Protein AF-B0D926-F1 (afdb_monomer_lite)

Secondary structure (DSSP, 8-state):
---PPPPPHHHHHHS-EEE--SSSSS-EEE-SEEEETTEEEE---THHHH-BTTBPPPTTSPPPPHHHHHHHHHHHHHHH-GGG-----PPTT------TTT----------BTTB-----------TTTPPPPPGGGHHHHHHHHS--S-TT-----SS----GGGS----

InterPro domains:
  IPR003819 TauD/TfdA-like domain [PF02668] (23-124)
  IPR042098 Glutarate 2-hydroxylase superfamily [G3DSA:3.60.130.10] (9-134)

pLDDT: mean 80.24, std 12.73, range [30.84, 94.94]

Organism: Laccaria bicolor (strain S238N-H82 / ATCC MYA-4686) (NCBI:txid486041)

Structure (mmCIF, N/CA/C/O backbone):
data_AF-B0D926-F1
#
_entry.id   AF-B0D926-F1
#
loop_
_atom_site.group_PDB
_atom_site.id
_atom_site.type_symbol
_atom_site.label_atom_id
_atom_site.label_alt_id
_atom_site.label_comp_id
_atom_site.label_asym_id
_atom_site.label_entity_id
_atom_site.label_seq_id
_atom_site.pdbx_PDB_ins_code
_atom_site.Cartn_x
_atom_site.Cartn_y
_atom_site.Cartn_z
_atom_site.occupancy
_atom_site.B_iso_or_equiv
_atom_site.auth_seq_id
_atom_site.auth_comp_id
_atom_site.auth_asym_id
_atom_site.auth_atom_id
_atom_site.pdbx_PDB_model_num
ATOM 1 N N . MET A 1 1 ? 19.687 30.173 -15.729 1.00 39.62 1 MET A N 1
ATOM 2 C CA . MET A 1 1 ? 19.178 28.902 -15.168 1.00 39.62 1 MET A CA 1
ATOM 3 C C . MET A 1 1 ? 18.107 28.381 -16.108 1.00 39.62 1 MET A C 1
ATOM 5 O O . MET A 1 1 ? 17.067 29.013 -16.209 1.00 39.62 1 MET A O 1
ATOM 9 N N . GLY A 1 2 ? 18.391 27.327 -16.874 1.00 51.19 2 GLY A N 1
ATOM 10 C CA . GLY A 1 2 ? 17.390 26.718 -17.755 1.00 51.19 2 GLY A CA 1
ATOM 11 C C . GLY A 1 2 ? 16.371 25.942 -16.924 1.00 51.19 2 GLY A C 1
ATOM 12 O O . GLY A 1 2 ? 16.758 25.176 -16.044 1.00 51.19 2 GLY A O 1
ATOM 13 N N . THR A 1 3 ? 15.082 26.159 -17.165 1.00 58.12 3 THR A N 1
ATOM 14 C CA . THR A 1 3 ? 14.016 25.352 -16.571 1.00 58.12 3 THR A CA 1
ATOM 15 C C . THR A 1 3 ? 14.089 23.948 -17.164 1.00 58.12 3 THR A C 1
ATOM 17 O O . THR A 1 3 ? 13.912 23.755 -18.367 1.00 58.12 3 THR A O 1
ATOM 20 N N . ARG A 1 4 ? 14.401 22.955 -16.327 1.00 62.62 4 ARG A N 1
ATOM 21 C CA . ARG A 1 4 ? 14.370 21.545 -16.722 1.00 62.62 4 ARG A CA 1
ATOM 22 C C . ARG A 1 4 ? 12.939 21.191 -17.176 1.00 62.62 4 ARG A C 1
ATOM 24 O O . ARG A 1 4 ? 11.991 21.598 -16.501 1.00 62.62 4 ARG A O 1
ATOM 31 N N . PRO A 1 5 ? 12.748 20.486 -18.306 1.00 66.69 5 PRO A N 1
ATOM 32 C CA . PRO A 1 5 ? 11.416 20.076 -18.741 1.00 66.69 5 PRO A CA 1
ATOM 33 C C . PRO A 1 5 ? 10.779 19.138 -17.709 1.00 66.69 5 PRO A C 1
ATOM 35 O O . PRO A 1 5 ? 11.453 18.278 -17.145 1.00 66.69 5 PRO A O 1
ATOM 38 N N . PHE A 1 6 ? 9.478 19.312 -17.464 1.00 67.38 6 PHE A N 1
ATOM 39 C CA . PHE A 1 6 ? 8.728 18.510 -16.499 1.00 67.38 6 PHE A CA 1
ATOM 40 C C . PHE A 1 6 ? 8.667 17.041 -16.936 1.00 67.38 6 PHE A C 1
ATOM 42 O O . PHE A 1 6 ? 8.184 16.738 -18.029 1.00 67.38 6 PHE A O 1
ATOM 49 N N . THR A 1 7 ? 9.106 16.126 -16.072 1.00 70.31 7 THR A N 1
ATOM 50 C CA . THR A 1 7 ? 9.001 14.684 -16.323 1.00 70.31 7 THR A CA 1
ATOM 51 C C . THR A 1 7 ? 7.538 14.233 -16.196 1.00 70.31 7 THR A C 1
ATOM 53 O O . THR A 1 7 ? 6.932 14.410 -15.135 1.00 70.31 7 THR A O 1
ATOM 56 N N . PRO A 1 8 ? 6.932 13.627 -17.238 1.00 81.88 8 PRO A N 1
ATOM 57 C CA . PRO A 1 8 ? 5.550 13.167 -17.165 1.00 81.88 8 PRO A CA 1
ATOM 58 C C . PRO A 1 8 ? 5.351 12.111 -16.066 1.00 81.88 8 PRO A C 1
ATOM 60 O O . PRO A 1 8 ? 6.127 11.164 -15.935 1.00 81.88 8 PRO A O 1
ATOM 63 N N . LEU A 1 9 ? 4.268 12.244 -15.291 1.00 84.06 9 LEU A N 1
ATOM 64 C CA . LEU A 1 9 ? 4.014 11.404 -14.112 1.00 84.06 9 LEU A CA 1
ATOM 65 C C . LEU A 1 9 ? 3.777 9.928 -14.462 1.00 84.06 9 LEU A C 1
ATOM 67 O O . LEU A 1 9 ? 4.226 9.045 -13.736 1.00 84.06 9 LEU A O 1
ATOM 71 N N . LEU A 1 10 ? 3.068 9.657 -15.562 1.00 85.00 10 LEU A N 1
ATOM 72 C CA . LEU A 1 10 ? 2.643 8.307 -15.937 1.00 85.00 10 LEU A CA 1
ATOM 73 C C . LEU A 1 10 ? 3.826 7.364 -16.254 1.00 85.00 10 LEU A C 1
ATOM 75 O O . LEU A 1 10 ? 3.870 6.278 -15.670 1.00 85.00 10 LEU A O 1
ATOM 79 N N . PRO A 1 11 ? 4.814 7.755 -17.086 1.00 88.00 11 PRO A N 1
ATOM 80 C CA . PRO A 1 11 ? 6.054 6.994 -17.247 1.00 88.00 11 PRO A CA 1
ATOM 81 C C . PRO A 1 11 ? 6.773 6.733 -15.923 1.00 88.00 11 PRO A C 1
ATOM 83 O O . PRO A 1 11 ? 7.268 5.632 -15.698 1.00 88.00 11 PRO A O 1
ATOM 86 N N . LEU A 1 12 ? 6.788 7.719 -15.022 1.00 87.31 12 LEU A N 1
ATOM 87 C CA . LEU A 1 12 ? 7.504 7.612 -13.757 1.00 87.31 12 LEU A CA 1
ATOM 88 C C . LEU A 1 12 ? 6.855 6.620 -12.784 1.00 87.31 12 LEU A C 1
ATOM 90 O O . LEU A 1 12 ? 7.562 5.856 -12.140 1.00 87.31 12 LEU A O 1
ATOM 94 N N . ILE A 1 13 ? 5.523 6.593 -12.673 1.00 86.62 13 ILE A N 1
ATOM 95 C CA . ILE A 1 13 ? 4.825 5.618 -11.810 1.00 86.62 13 ILE A CA 1
ATOM 96 C C . ILE A 1 13 ? 4.753 4.220 -12.434 1.00 86.62 13 ILE A C 1
ATOM 98 O O . ILE A 1 13 ? 4.590 3.241 -11.708 1.00 86.62 13 ILE A O 1
ATOM 102 N N . SER A 1 14 ? 4.891 4.115 -13.756 1.00 88.88 14 SER A N 1
ATOM 103 C CA . SER A 1 14 ? 4.872 2.836 -14.480 1.00 88.88 14 SER A CA 1
ATOM 104 C C . SER A 1 14 ? 6.261 2.191 -14.591 1.00 88.88 14 SER A C 1
ATOM 106 O O . SER A 1 14 ? 6.370 1.026 -14.965 1.00 88.88 14 SER A O 1
ATOM 108 N N . SER A 1 15 ? 7.329 2.921 -14.255 1.00 87.50 15 SER A N 1
ATOM 109 C CA . SER A 1 15 ? 8.704 2.416 -14.248 1.00 87.50 15 SER A CA 1
ATOM 110 C C . SER A 1 15 ? 9.087 1.770 -12.912 1.00 87.50 15 SER A C 1
ATOM 112 O O . SER A 1 15 ? 8.377 1.867 -11.911 1.00 87.50 15 SER A O 1
ATOM 114 N N . SER A 1 16 ? 10.228 1.081 -12.881 1.00 86.50 16 SER A N 1
ATOM 115 C CA . SER A 1 16 ? 10.761 0.445 -11.672 1.00 86.50 16 SER A CA 1
ATOM 116 C C . SER A 1 16 ? 11.062 1.466 -10.569 1.00 86.50 16 SER A C 1
ATOM 118 O O . SER A 1 16 ? 12.003 2.246 -10.664 1.00 86.50 16 SER A O 1
ATOM 120 N N . ASN A 1 17 ? 10.294 1.406 -9.484 1.00 85.69 17 ASN A N 1
ATOM 121 C CA . ASN A 1 17 ? 10.431 2.236 -8.297 1.00 85.69 17 ASN A CA 1
ATOM 122 C C . ASN A 1 17 ? 10.729 1.395 -7.057 1.00 85.69 17 ASN A C 1
ATOM 124 O O . ASN A 1 17 ? 10.424 0.204 -6.990 1.00 85.69 17 ASN A O 1
ATOM 128 N N . ILE A 1 18 ? 11.320 2.038 -6.056 1.00 83.50 18 ILE A N 1
ATOM 129 C CA . ILE A 1 18 ? 11.701 1.394 -4.801 1.00 83.50 18 ILE A CA 1
ATOM 130 C C . ILE A 1 18 ? 10.458 0.922 -4.050 1.00 83.50 18 ILE A C 1
ATOM 132 O O . ILE A 1 18 ? 9.512 1.675 -3.814 1.00 83.50 18 ILE A O 1
ATOM 136 N N . TYR A 1 19 ? 10.500 -0.336 -3.632 1.00 72.50 19 TYR A N 1
ATOM 137 C CA . TYR A 1 19 ? 9.486 -0.974 -2.824 1.00 72.50 19 TYR A CA 1
ATOM 138 C C . TYR A 1 19 ? 10.119 -1.793 -1.695 1.00 72.50 19 TYR A C 1
ATOM 140 O O . TYR A 1 19 ? 11.057 -2.562 -1.920 1.00 72.50 19 TYR A O 1
ATOM 148 N N . ARG A 1 20 ? 9.502 -1.667 -0.509 1.00 67.75 20 ARG A N 1
ATOM 149 C CA . ARG A 1 20 ? 9.845 -2.300 0.777 1.00 67.75 20 ARG A CA 1
ATOM 150 C C . ARG A 1 20 ? 11.091 -1.738 1.484 1.00 67.75 20 ARG A C 1
ATOM 152 O O . ARG A 1 20 ? 12.063 -1.340 0.860 1.00 67.75 20 ARG A O 1
ATOM 159 N N . PHE A 1 21 ? 10.999 -1.740 2.815 1.00 59.09 21 PHE A N 1
ATOM 160 C CA . PHE A 1 21 ? 12.094 -1.562 3.766 1.00 59.09 21 PHE A CA 1
ATOM 161 C C . PHE A 1 21 ? 12.408 -2.897 4.421 1.00 59.09 21 PHE A C 1
ATOM 163 O O . PHE A 1 21 ? 11.468 -3.648 4.695 1.00 59.09 21 PHE A O 1
ATOM 170 N N . SER A 1 22 ? 13.691 -3.103 4.709 1.00 56.38 22 SER A N 1
ATOM 171 C CA . SER A 1 22 ? 14.255 -4.200 5.494 1.00 56.38 22 SER A CA 1
ATOM 172 C C . SER A 1 22 ? 14.139 -5.608 4.891 1.00 56.38 22 SER A C 1
ATOM 174 O O . SER A 1 22 ? 13.119 -6.027 4.325 1.00 56.38 22 SER A O 1
ATOM 176 N N . GLY A 1 23 ? 15.236 -6.350 5.044 1.00 65.81 23 GLY A N 1
ATOM 177 C CA . GLY A 1 23 ? 15.457 -7.683 4.493 1.00 65.81 23 GLY A CA 1
ATOM 178 C C . GLY A 1 23 ? 16.722 -7.749 3.640 1.00 65.81 23 GLY A C 1
ATOM 179 O O . GLY A 1 23 ? 17.430 -6.758 3.486 1.00 65.81 23 GLY A O 1
ATOM 180 N N . ASP A 1 24 ? 16.969 -8.931 3.090 1.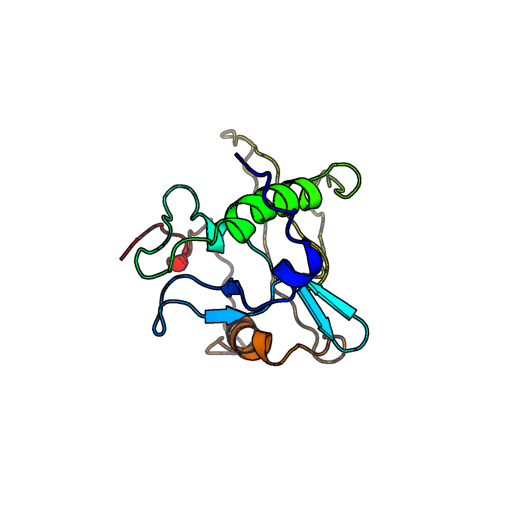00 70.12 24 ASP A N 1
ATOM 181 C CA . ASP A 1 24 ? 17.972 -9.183 2.060 1.00 70.12 24 ASP A CA 1
ATOM 182 C C . ASP A 1 24 ? 17.230 -9.644 0.787 1.00 70.12 24 ASP A C 1
ATOM 184 O O . ASP A 1 24 ? 16.480 -10.628 0.859 1.00 70.12 24 ASP A O 1
ATOM 188 N N . PRO A 1 25 ? 17.303 -8.911 -0.344 1.00 78.62 25 PRO A N 1
ATOM 189 C CA . PRO A 1 25 ? 17.996 -7.631 -0.536 1.00 78.62 25 PRO A CA 1
ATOM 190 C C . PRO A 1 25 ? 17.331 -6.463 0.231 1.00 78.62 25 PRO A C 1
ATOM 192 O O . PRO A 1 25 ? 16.134 -6.530 0.540 1.00 78.62 25 PRO A O 1
ATOM 195 N N . PRO A 1 26 ? 18.062 -5.356 0.498 1.00 78.31 26 PRO A N 1
ATOM 196 C CA . PRO A 1 26 ? 17.590 -4.243 1.340 1.00 78.31 26 PRO A CA 1
ATOM 197 C C . PRO A 1 26 ? 16.355 -3.518 0.788 1.00 78.31 26 PRO A C 1
ATOM 199 O O . PRO A 1 26 ? 15.587 -2.916 1.543 1.00 78.31 26 PRO A O 1
ATOM 202 N N . TYR A 1 27 ? 16.155 -3.578 -0.528 1.00 83.00 27 TYR A N 1
ATOM 203 C CA . TYR A 1 27 ? 14.976 -3.079 -1.220 1.00 83.00 27 TYR A CA 1
ATOM 204 C C . TYR A 1 27 ? 14.709 -3.904 -2.479 1.00 83.00 27 TYR A C 1
ATOM 206 O O . TYR A 1 27 ? 15.570 -4.622 -2.984 1.00 83.00 27 TYR A O 1
ATOM 214 N N . THR 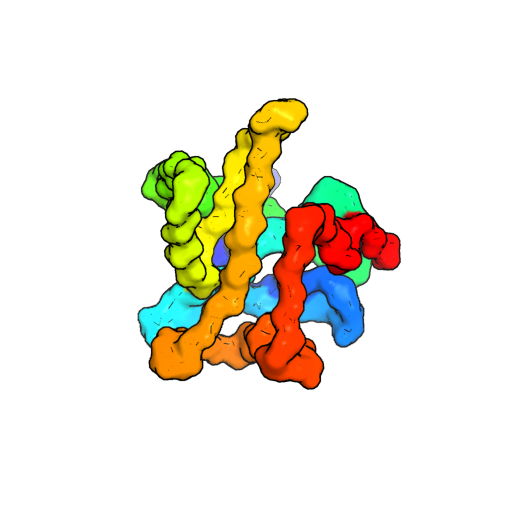A 1 28 ? 13.498 -3.772 -3.012 1.00 85.88 28 THR A N 1
ATOM 215 C CA . THR A 1 28 ? 13.109 -4.353 -4.302 1.00 85.88 28 THR A CA 1
ATOM 216 C C . THR A 1 28 ? 12.621 -3.258 -5.240 1.00 85.88 28 THR A C 1
ATOM 218 O O . THR A 1 28 ? 12.233 -2.182 -4.787 1.00 85.88 28 THR A O 1
ATOM 221 N N . LEU A 1 29 ? 12.639 -3.516 -6.547 1.00 88.62 29 LEU A N 1
ATOM 222 C CA . LEU A 1 29 ? 12.193 -2.558 -7.554 1.00 88.62 29 LEU A CA 1
ATOM 223 C C . LEU A 1 29 ? 10.954 -3.065 -8.288 1.00 88.62 29 LEU A C 1
ATOM 225 O O . LEU A 1 29 ? 10.923 -4.195 -8.783 1.00 88.62 29 LEU A O 1
ATOM 229 N N . ARG A 1 30 ? 9.938 -2.211 -8.403 1.00 90.50 30 ARG A N 1
ATOM 230 C CA . ARG A 1 30 ? 8.719 -2.498 -9.164 1.00 90.50 30 ARG A CA 1
ATOM 231 C C . ARG A 1 30 ? 7.964 -1.225 -9.565 1.00 90.50 30 ARG A C 1
ATOM 233 O O . ARG A 1 30 ? 8.099 -0.212 -8.883 1.00 90.50 30 ARG A O 1
ATOM 240 N N . PRO A 1 31 ? 7.125 -1.282 -10.608 1.00 92.06 31 PRO A N 1
ATOM 241 C CA . PRO A 1 31 ? 6.143 -0.241 -10.886 1.00 92.06 31 PRO A CA 1
ATOM 242 C C . PRO A 1 31 ? 5.221 0.064 -9.705 1.00 92.06 31 PRO A C 1
ATOM 244 O O . PRO A 1 31 ? 4.966 -0.786 -8.849 1.00 92.06 31 PRO A O 1
ATOM 247 N N . LEU A 1 32 ? 4.727 1.299 -9.663 1.00 90.50 32 LEU A N 1
ATOM 248 C CA . LEU A 1 32 ? 3.675 1.740 -8.743 1.00 90.50 32 LEU A CA 1
ATOM 249 C C . LEU A 1 32 ? 2.298 1.621 -9.391 1.00 90.50 32 LEU A C 1
ATOM 251 O O . LEU A 1 32 ? 1.316 1.379 -8.694 1.00 90.50 32 LEU A O 1
ATOM 255 N N . LEU A 1 33 ? 2.250 1.776 -10.711 1.00 91.94 33 LEU A N 1
ATOM 256 C CA . LEU A 1 33 ? 1.089 1.584 -11.559 1.00 91.94 33 LEU A CA 1
ATOM 257 C C . LEU A 1 33 ? 1.352 0.408 -12.498 1.00 91.94 33 LEU A C 1
ATOM 259 O O . LEU A 1 33 ? 2.390 0.347 -13.154 1.00 91.94 33 LEU A O 1
ATOM 263 N N . PHE A 1 34 ? 0.393 -0.500 -12.586 1.00 93.62 34 PHE A N 1
ATOM 264 C CA . PHE A 1 34 ? 0.409 -1.623 -13.508 1.00 93.62 34 PHE A CA 1
ATOM 265 C C . PHE A 1 34 ? -0.851 -1.582 -14.362 1.00 93.62 34 PHE A C 1
ATOM 267 O O . PHE A 1 34 ? -1.929 -1.238 -13.876 1.00 93.62 34 PHE A O 1
ATOM 274 N N . HIS A 1 35 ? -0.714 -1.998 -15.614 1.00 94.38 35 HIS A N 1
ATOM 275 C CA . HIS A 1 35 ? -1.837 -2.386 -16.451 1.00 94.38 35 HIS A CA 1
ATOM 276 C C . HIS A 1 35 ? -1.728 -3.887 -16.716 1.00 94.38 35 HIS A C 1
ATOM 278 O O . HIS A 1 35 ? -0.724 -4.347 -17.260 1.00 94.38 35 HIS A O 1
ATOM 284 N N . HIS A 1 36 ? -2.715 -4.658 -16.269 1.00 94.94 36 HIS A N 1
ATOM 285 C CA . HIS A 1 36 ? -2.711 -6.113 -16.386 1.00 94.94 36 HIS A CA 1
ATOM 286 C C . HIS A 1 36 ? -4.143 -6.635 -16.486 1.00 94.94 36 HIS A C 1
ATOM 288 O O . HIS A 1 36 ? -5.007 -6.190 -15.734 1.00 94.94 36 HIS A O 1
ATOM 294 N N . ASP A 1 37 ? -4.392 -7.558 -17.419 1.00 94.81 37 ASP A N 1
ATOM 295 C CA . ASP A 1 37 ? -5.715 -8.168 -17.641 1.00 94.81 37 ASP A CA 1
ATOM 296 C C . ASP A 1 37 ? -6.848 -7.127 -17.807 1.00 94.81 37 ASP A C 1
ATOM 298 O O . ASP A 1 37 ? -7.937 -7.237 -17.234 1.00 94.81 37 ASP A O 1
ATOM 302 N N . SER A 1 38 ? -6.553 -6.063 -18.566 1.00 94.50 38 SER A N 1
ATOM 303 C CA . SER A 1 38 ? -7.437 -4.908 -18.802 1.00 94.50 38 SER A CA 1
ATOM 304 C C . SER A 1 38 ? -7.817 -4.127 -17.537 1.00 94.50 38 SER A C 1
ATOM 306 O O . SER A 1 38 ? -8.845 -3.450 -17.503 1.00 94.50 38 SER A O 1
ATOM 308 N N . LYS A 1 39 ? -7.014 -4.226 -16.469 1.00 94.50 39 LYS A N 1
ATOM 309 C CA . LYS A 1 39 ? -7.223 -3.512 -15.203 1.00 94.50 39 LYS A CA 1
ATOM 310 C C . LYS A 1 39 ? -6.025 -2.654 -14.861 1.00 94.50 39 LYS A C 1
ATOM 312 O O . LYS A 1 39 ? -4.877 -3.012 -15.126 1.00 94.50 39 LYS A O 1
ATOM 317 N N . ILE A 1 40 ? -6.313 -1.530 -14.220 1.00 93.19 40 ILE A N 1
ATOM 318 C CA . ILE A 1 40 ? -5.304 -0.676 -13.613 1.00 93.19 40 ILE A CA 1
ATOM 319 C C . ILE A 1 40 ? -5.136 -1.099 -12.159 1.00 93.19 40 ILE A C 1
ATOM 321 O O . ILE A 1 40 ? -6.095 -1.096 -11.388 1.00 93.19 40 ILE A O 1
ATOM 325 N N . ILE A 1 41 ? -3.910 -1.467 -11.801 1.00 94.31 41 ILE A N 1
ATOM 326 C CA . ILE A 1 41 ? -3.530 -1.859 -10.447 1.00 94.31 41 ILE A CA 1
ATOM 327 C C . ILE A 1 41 ? -2.543 -0.826 -9.918 1.00 94.31 41 ILE A C 1
ATOM 329 O O . ILE A 1 41 ? -1.538 -0.531 -10.565 1.00 94.31 41 ILE A O 1
ATOM 333 N N . ILE A 1 42 ? -2.811 -0.288 -8.732 1.00 90.88 42 ILE A N 1
ATOM 334 C CA . ILE A 1 42 ? -1.986 0.744 -8.109 1.00 90.88 42 ILE A CA 1
ATOM 335 C C . ILE A 1 42 ? -1.502 0.252 -6.758 1.00 90.88 42 ILE A C 1
ATOM 337 O O . ILE A 1 42 ? -2.286 -0.126 -5.897 1.00 90.88 42 ILE A O 1
ATOM 341 N N . GLN A 1 43 ? -0.190 0.287 -6.561 1.00 89.12 43 GLN A N 1
ATOM 342 C CA . GLN A 1 43 ? 0.461 -0.205 -5.359 1.00 89.12 43 GLN A CA 1
ATOM 343 C C . GLN A 1 43 ? 1.518 0.789 -4.881 1.00 89.12 43 GLN A C 1
ATOM 345 O O . GLN A 1 43 ? 2.722 0.617 -5.090 1.00 89.12 43 GLN A O 1
ATOM 350 N N . TYR A 1 44 ? 1.042 1.821 -4.190 1.00 86.31 44 TYR A N 1
ATOM 351 C CA . TYR A 1 44 ? 1.847 2.927 -3.687 1.00 86.31 44 TYR A CA 1
ATOM 352 C C . TYR A 1 44 ? 1.653 3.124 -2.184 1.00 86.31 44 TYR A C 1
ATOM 354 O O . TYR A 1 44 ? 0.534 3.129 -1.679 1.00 86.31 44 TYR A O 1
ATOM 362 N N . ALA A 1 45 ? 2.758 3.357 -1.480 1.00 81.50 45 ALA A N 1
ATOM 363 C CA . ALA A 1 45 ? 2.750 3.834 -0.107 1.00 81.50 45 ALA A CA 1
ATOM 364 C C . ALA A 1 45 ? 3.874 4.857 0.070 1.00 81.50 45 ALA A C 1
ATOM 366 O O . ALA A 1 45 ? 5.049 4.526 -0.093 1.00 81.50 45 ALA A O 1
ATOM 367 N N . ARG A 1 46 ? 3.528 6.094 0.451 1.00 80.56 46 ARG A N 1
ATOM 368 C CA . ARG A 1 46 ? 4.497 7.196 0.609 1.00 80.56 46 ARG A CA 1
ATOM 369 C C . ARG A 1 46 ? 5.644 6.845 1.555 1.00 80.56 46 ARG A C 1
ATOM 371 O O . ARG A 1 46 ? 6.786 7.221 1.299 1.00 80.56 46 ARG A O 1
ATOM 378 N N . ARG A 1 47 ? 5.347 6.061 2.600 1.00 79.31 47 ARG A N 1
ATOM 379 C CA . ARG A 1 47 ? 6.331 5.597 3.583 1.00 79.31 47 ARG A CA 1
ATOM 380 C C . ARG A 1 47 ? 7.570 5.022 2.901 1.00 79.31 47 ARG A C 1
ATOM 382 O O . ARG A 1 47 ? 8.649 5.374 3.347 1.00 79.31 47 ARG A O 1
ATOM 389 N N . SER A 1 48 ? 7.425 4.240 1.816 1.00 76.06 48 SER A N 1
ATOM 390 C CA . SER A 1 48 ? 8.519 3.626 1.027 1.00 76.06 48 SER A CA 1
ATOM 391 C C . SER A 1 48 ? 9.559 4.605 0.480 1.00 76.06 48 SER A C 1
ATOM 393 O O . SER A 1 48 ? 10.698 4.217 0.246 1.00 76.06 48 SER A O 1
ATOM 395 N N . PHE A 1 49 ? 9.201 5.879 0.344 1.00 79.25 49 PHE A N 1
ATOM 396 C CA . PHE A 1 49 ? 10.055 6.900 -0.252 1.00 79.25 49 PHE A CA 1
ATOM 397 C C . PHE A 1 49 ? 10.577 7.916 0.762 1.00 79.25 49 PHE A C 1
ATOM 399 O O . PHE A 1 49 ? 11.602 8.536 0.528 1.00 79.25 49 PHE A O 1
ATOM 406 N N . THR A 1 50 ? 9.906 8.139 1.884 1.00 80.19 50 THR A N 1
ATOM 407 C CA . THR A 1 50 ? 10.303 9.230 2.796 1.00 80.19 50 THR A CA 1
ATOM 408 C C . THR A 1 50 ? 10.494 8.785 4.237 1.00 80.19 50 THR A C 1
ATOM 410 O O . THR A 1 50 ? 10.881 9.597 5.067 1.00 80.19 50 THR A O 1
ATOM 413 N N . GLY A 1 51 ? 10.221 7.518 4.557 1.00 79.31 51 GLY A N 1
ATOM 414 C CA . GLY A 1 51 ? 10.021 7.106 5.944 1.00 79.31 51 GLY A CA 1
ATOM 415 C C . GLY A 1 51 ? 8.720 7.682 6.515 1.00 79.31 51 GLY A C 1
ATOM 416 O O . GLY A 1 51 ? 7.918 8.291 5.794 1.00 79.31 51 GLY A O 1
ATOM 417 N N . PHE A 1 52 ? 8.474 7.439 7.802 1.00 74.81 52 PHE A N 1
ATOM 418 C CA . PHE A 1 52 ? 7.299 7.945 8.514 1.00 74.81 52 PHE A CA 1
ATOM 419 C C . PHE A 1 52 ? 7.537 8.014 10.028 1.00 74.81 52 PHE A C 1
ATOM 421 O O . PHE A 1 52 ? 7.677 6.972 10.660 1.00 74.81 52 PHE A O 1
ATOM 428 N N . LEU A 1 53 ? 7.505 9.217 10.616 1.00 77.44 53 LEU A N 1
ATOM 429 C CA . LEU A 1 53 ? 7.692 9.440 12.061 1.00 77.44 53 LEU A CA 1
ATOM 430 C C . LEU A 1 53 ? 8.895 8.639 12.603 1.00 77.44 53 LEU A C 1
ATOM 432 O O . LEU A 1 53 ? 9.982 8.726 12.040 1.00 77.44 53 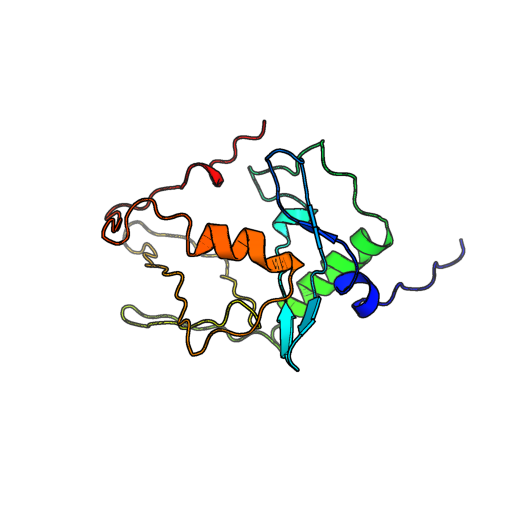LEU A O 1
ATOM 436 N N . GLY A 1 54 ? 8.700 7.815 13.637 1.00 70.06 54 GLY A N 1
ATOM 437 C CA . GLY A 1 54 ? 9.730 6.949 14.226 1.00 70.06 54 GLY A CA 1
ATOM 438 C C . GLY A 1 54 ? 10.187 5.772 13.353 1.00 70.06 54 GLY A C 1
ATOM 439 O O . GLY A 1 54 ? 10.815 4.857 13.863 1.00 70.06 54 GLY A O 1
ATOM 440 N N . LEU A 1 55 ? 9.852 5.746 12.062 1.00 73.94 55 LEU A N 1
ATOM 441 C CA . LEU A 1 55 ? 10.298 4.752 11.084 1.00 73.94 55 LEU A CA 1
ATOM 442 C C . LEU A 1 55 ? 11.078 5.465 9.972 1.00 73.94 55 LEU A C 1
ATOM 444 O O . LEU A 1 55 ? 10.505 5.730 8.903 1.00 73.94 55 LEU A O 1
ATOM 448 N N . PRO A 1 56 ? 12.355 5.819 10.210 1.00 77.50 56 PRO A N 1
ATOM 449 C CA . PRO A 1 56 ? 13.166 6.509 9.219 1.00 77.50 56 PRO A CA 1
ATOM 450 C C . PRO A 1 56 ? 13.383 5.636 7.978 1.00 77.50 56 PRO A C 1
ATOM 452 O O . PRO A 1 56 ? 13.278 4.407 8.009 1.00 77.50 56 PRO A O 1
ATOM 455 N N . ARG A 1 57 ? 13.679 6.289 6.853 1.00 80.75 57 ARG A N 1
ATOM 456 C CA . ARG A 1 57 ? 14.097 5.598 5.631 1.00 80.75 57 ARG A CA 1
ATOM 457 C C . ARG A 1 57 ? 15.471 4.962 5.871 1.00 80.75 57 ARG A C 1
ATOM 459 O O . ARG A 1 57 ? 16.380 5.645 6.325 1.00 80.75 57 ARG A O 1
ATOM 466 N N . SER A 1 58 ? 15.611 3.675 5.549 1.00 79.19 58 SER A N 1
ATOM 467 C CA . SER A 1 58 ? 16.893 2.961 5.650 1.00 79.19 58 SER A CA 1
ATOM 468 C C . SER A 1 58 ? 17.966 3.625 4.779 1.00 79.19 58 SER A C 1
ATOM 470 O O . SER A 1 58 ? 17.693 4.002 3.636 1.00 79.19 58 SER A O 1
ATOM 472 N N . THR A 1 59 ? 19.185 3.728 5.313 1.00 82.44 59 THR A N 1
ATOM 473 C CA . THR A 1 59 ? 20.368 4.277 4.629 1.00 82.44 59 THR A CA 1
ATOM 474 C C . THR A 1 59 ? 20.838 3.407 3.464 1.00 82.44 59 THR A C 1
ATOM 476 O O . THR A 1 59 ? 21.476 3.910 2.546 1.00 82.44 59 THR A O 1
ATOM 479 N N . SER A 1 60 ? 20.476 2.120 3.447 1.00 82.44 60 SER A N 1
ATOM 480 C CA . SER A 1 60 ? 20.789 1.180 2.361 1.00 82.44 60 SER A CA 1
ATOM 481 C C . SER A 1 60 ? 19.964 1.415 1.090 1.00 82.44 60 SER A C 1
ATOM 483 O O . SER A 1 60 ? 20.153 0.727 0.088 1.00 82.44 60 SER A O 1
ATOM 485 N N . ILE A 1 61 ? 19.011 2.348 1.127 1.00 82.69 61 ILE A N 1
ATOM 486 C CA . ILE A 1 61 ? 18.146 2.669 -0.001 1.00 82.69 61 ILE A CA 1
ATOM 487 C C . ILE A 1 61 ? 18.677 3.937 -0.676 1.00 82.69 61 ILE A C 1
ATOM 489 O O . ILE A 1 61 ? 18.776 4.968 -0.006 1.00 82.69 61 ILE A O 1
ATOM 493 N N . PRO A 1 62 ? 18.937 3.917 -1.997 1.00 86.06 62 PRO A N 1
ATOM 494 C CA . PRO A 1 62 ? 19.471 5.077 -2.704 1.00 86.06 62 PRO A CA 1
ATOM 495 C C . PRO A 1 62 ? 18.527 6.280 -2.588 1.00 86.06 62 PRO A C 1
ATOM 497 O O . PRO A 1 62 ? 17.317 6.077 -2.460 1.00 86.06 62 PRO A O 1
ATOM 500 N N . PRO A 1 63 ? 19.031 7.525 -2.633 1.00 85.94 63 PRO A N 1
ATOM 501 C CA . PRO A 1 63 ? 18.190 8.717 -2.594 1.00 85.94 63 PRO A CA 1
ATOM 502 C C . PRO A 1 63 ? 17.202 8.751 -3.769 1.00 85.94 63 PRO A C 1
ATOM 504 O O . PRO A 1 63 ? 17.357 8.050 -4.768 1.00 85.94 63 PRO A O 1
ATOM 507 N N . LEU A 1 64 ? 16.153 9.564 -3.639 1.00 86.50 64 LEU A N 1
ATOM 508 C CA . LEU A 1 64 ? 15.260 9.825 -4.768 1.00 86.50 64 LEU A CA 1
ATOM 509 C C . LEU A 1 64 ? 16.008 10.620 -5.836 1.00 86.50 64 LEU A C 1
ATOM 511 O O . LEU A 1 64 ? 16.742 11.548 -5.505 1.00 86.50 64 LEU A O 1
ATOM 515 N N . SER A 1 65 ? 15.773 10.290 -7.104 1.00 87.88 65 SER A N 1
ATOM 516 C CA . SER A 1 65 ? 16.136 11.198 -8.196 1.00 87.88 65 SER A CA 1
ATOM 517 C C . SER A 1 65 ? 15.351 12.509 -8.084 1.00 87.88 65 SER A C 1
ATOM 519 O O . SER A 1 65 ? 14.280 12.547 -7.474 1.00 87.88 65 SER A O 1
ATOM 521 N N . GLU A 1 66 ? 15.852 13.578 -8.700 1.00 87.88 66 GLU A N 1
ATOM 522 C CA . GLU A 1 66 ? 15.145 14.866 -8.747 1.00 87.88 66 GLU A CA 1
ATOM 523 C C . GLU A 1 66 ? 13.725 14.726 -9.319 1.00 87.88 66 GLU A C 1
ATOM 525 O O . GLU A 1 66 ? 12.777 15.249 -8.737 1.00 87.88 66 GLU A O 1
ATOM 530 N N . ASP A 1 67 ? 13.552 13.935 -10.386 1.00 86.12 67 ASP A N 1
ATOM 531 C CA . ASP A 1 67 ? 12.238 13.694 -11.001 1.00 86.12 67 ASP A CA 1
ATOM 532 C C . ASP A 1 67 ? 11.269 13.019 -10.027 1.00 86.12 67 ASP A C 1
ATOM 534 O O . ASP A 1 67 ? 10.098 13.383 -9.921 1.00 86.12 67 ASP A O 1
ATOM 538 N N . GLN A 1 68 ? 11.766 12.040 -9.270 1.00 86.81 68 GLN A N 1
ATOM 539 C CA . GLN A 1 68 ? 11.000 11.369 -8.224 1.00 86.81 68 GLN A CA 1
ATOM 540 C C . GLN A 1 68 ? 10.654 12.322 -7.077 1.00 86.81 68 GLN A C 1
ATOM 542 O O . GLN A 1 68 ? 9.514 12.333 -6.609 1.00 86.81 68 GLN A O 1
ATOM 547 N N . ALA A 1 69 ? 11.615 13.134 -6.633 1.00 85.44 69 ALA A N 1
ATOM 548 C CA . ALA A 1 69 ? 11.416 14.116 -5.573 1.00 85.44 69 ALA A CA 1
ATOM 549 C C . ALA A 1 69 ? 10.357 15.167 -5.950 1.00 85.44 69 ALA A C 1
ATOM 551 O O . ALA A 1 69 ? 9.573 15.570 -5.093 1.00 85.44 69 ALA A O 1
ATOM 552 N N . GLU A 1 70 ? 10.275 15.551 -7.226 1.00 84.62 70 GLU A N 1
ATOM 553 C CA . GLU A 1 70 ? 9.253 16.469 -7.731 1.00 84.62 70 GLU A CA 1
ATOM 554 C C . GLU A 1 70 ? 7.880 15.792 -7.908 1.00 84.62 70 GLU A C 1
ATOM 556 O O . GLU A 1 70 ? 6.830 16.373 -7.609 1.00 84.62 70 GLU A O 1
ATOM 561 N N . ALA A 1 71 ? 7.863 14.549 -8.387 1.00 84.56 71 ALA A N 1
ATOM 562 C CA . ALA A 1 71 ? 6.634 13.858 -8.755 1.00 84.56 71 ALA A CA 1
ATOM 563 C C . ALA A 1 71 ? 5.863 13.264 -7.569 1.00 84.56 71 ALA A C 1
ATOM 565 O O . ALA A 1 71 ? 4.631 13.260 -7.584 1.00 84.56 71 ALA A O 1
ATOM 566 N N . TRP A 1 72 ? 6.536 12.757 -6.531 1.00 83.81 72 TRP A N 1
ATOM 567 C CA . TRP A 1 72 ? 5.853 12.106 -5.401 1.00 83.81 72 TRP A CA 1
ATOM 568 C C . TRP A 1 72 ? 4.954 13.031 -4.583 1.00 83.81 72 TRP A C 1
ATOM 570 O O . TRP A 1 72 ? 3.843 12.605 -4.255 1.00 83.81 72 TRP A O 1
ATOM 580 N N . PRO A 1 73 ? 5.343 14.285 -4.285 1.00 81.38 73 PRO A N 1
ATOM 581 C CA . PRO A 1 73 ? 4.424 15.255 -3.702 1.00 81.38 73 PRO A CA 1
ATOM 582 C C . PRO A 1 73 ? 3.190 15.473 -4.583 1.00 81.38 73 PRO A C 1
ATOM 584 O O . PRO A 1 73 ? 2.071 15.430 -4.077 1.00 81.38 73 PRO A O 1
ATOM 587 N N . LYS A 1 74 ? 3.370 15.611 -5.905 1.00 82.06 74 LYS A N 1
ATOM 588 C CA . LYS A 1 74 ? 2.266 15.790 -6.864 1.00 82.06 74 LYS A CA 1
ATOM 589 C C . LYS A 1 74 ? 1.327 14.586 -6.861 1.00 82.06 74 LYS A C 1
ATOM 591 O O . LYS A 1 74 ? 0.120 14.759 -6.731 1.00 82.06 74 LYS A O 1
ATOM 596 N N . PHE A 1 75 ? 1.867 13.369 -6.925 1.00 81.81 75 PHE A N 1
ATOM 597 C CA . PHE A 1 75 ? 1.079 12.140 -6.835 1.00 81.81 75 PHE A CA 1
ATOM 598 C C . PHE A 1 75 ? 0.294 12.062 -5.521 1.00 81.81 75 PHE A C 1
ATOM 600 O O . PHE A 1 75 ? -0.901 11.780 -5.542 1.00 81.81 75 PHE A O 1
ATOM 607 N N . SER A 1 76 ? 0.941 12.370 -4.392 1.00 78.94 76 SER A N 1
ATOM 608 C CA . SER A 1 76 ? 0.296 12.369 -3.077 1.00 78.94 76 SER A CA 1
ATOM 609 C C . SER A 1 76 ? -0.821 13.408 -2.978 1.00 78.94 76 SER A C 1
ATOM 611 O O . SER A 1 76 ? -1.855 13.120 -2.391 1.00 78.94 76 SER A O 1
ATOM 613 N N . ILE A 1 77 ? -0.636 14.606 -3.537 1.00 78.62 77 ILE A N 1
ATOM 614 C CA . ILE A 1 77 ? -1.672 15.650 -3.573 1.00 78.62 77 ILE A CA 1
ATOM 615 C C . ILE A 1 77 ? -2.835 15.205 -4.457 1.00 78.62 77 ILE A C 1
ATOM 617 O O . ILE A 1 77 ? -3.999 15.374 -4.098 1.00 78.62 77 ILE A O 1
ATOM 621 N N . LEU A 1 78 ? -2.532 14.608 -5.613 1.00 80.06 78 LEU A N 1
ATOM 622 C CA . LEU A 1 78 ? -3.557 14.066 -6.486 1.00 80.06 78 LEU A CA 1
ATOM 623 C C . LEU A 1 78 ? -4.346 12.978 -5.751 1.00 80.06 78 LEU A C 1
ATOM 625 O O . LEU A 1 78 ? -5.569 13.019 -5.814 1.00 80.06 78 LEU A O 1
ATOM 629 N N . SER A 1 79 ? -3.709 12.030 -5.064 1.00 73.12 79 SER A N 1
ATOM 630 C CA . SER A 1 79 ? -4.421 10.919 -4.417 1.00 73.12 79 SER A CA 1
ATOM 631 C C . SER A 1 79 ? -5.323 11.349 -3.255 1.00 73.12 79 SER A C 1
ATOM 633 O O . SER A 1 79 ? -6.343 10.706 -3.039 1.00 73.12 79 SER A O 1
ATOM 635 N N . ILE A 1 80 ? -4.996 12.435 -2.546 1.00 70.81 80 ILE A N 1
ATOM 636 C CA . ILE A 1 80 ? -5.800 12.955 -1.420 1.00 70.81 80 ILE A CA 1
ATOM 637 C C . ILE A 1 80 ? -6.767 14.079 -1.816 1.00 70.81 80 ILE A C 1
ATOM 639 O O . ILE A 1 80 ? -7.490 14.596 -0.966 1.00 70.81 80 ILE A O 1
ATOM 643 N N . SER A 1 81 ? -6.767 14.497 -3.084 1.00 70.44 81 SER A N 1
ATOM 644 C CA . SER A 1 81 ? -7.618 15.584 -3.570 1.00 70.44 81 SER A CA 1
ATOM 645 C C . SER A 1 81 ? -9.094 15.281 -3.303 1.00 70.44 81 SER A C 1
ATOM 647 O O . SER A 1 81 ? -9.592 14.229 -3.698 1.00 70.44 81 SER A O 1
ATOM 649 N N . SER A 1 82 ? -9.813 16.233 -2.701 1.00 60.19 82 SER A N 1
ATOM 650 C CA . SER A 1 82 ? -11.230 16.098 -2.325 1.00 60.19 82 SER A CA 1
ATOM 651 C C . SER A 1 82 ? -12.158 15.747 -3.490 1.00 60.19 82 SER A C 1
ATOM 653 O O . SER A 1 82 ? -13.171 15.094 -3.287 1.00 60.19 82 SER A O 1
ATOM 655 N N . ARG A 1 83 ? -11.796 16.098 -4.732 1.00 66.25 83 ARG A N 1
ATOM 656 C CA . ARG A 1 83 ? -12.547 15.692 -5.936 1.00 66.25 83 ARG A CA 1
ATOM 657 C C . ARG A 1 83 ? -12.531 14.181 -6.192 1.00 66.25 83 ARG A C 1
ATOM 659 O O . ARG A 1 83 ? -13.300 13.701 -7.015 1.00 66.25 83 ARG A O 1
ATOM 666 N N . ARG A 1 84 ? -11.598 13.457 -5.574 1.00 64.75 84 ARG A N 1
ATOM 667 C CA . ARG A 1 84 ? -11.334 12.026 -5.784 1.00 64.75 84 ARG A CA 1
ATOM 668 C C . ARG A 1 84 ? -11.294 11.240 -4.473 1.00 64.75 84 ARG A C 1
ATOM 670 O O . ARG A 1 84 ? -10.896 10.080 -4.484 1.00 64.75 84 ARG A O 1
ATOM 677 N N . ASN A 1 85 ? -11.698 11.865 -3.368 1.00 71.81 85 ASN A N 1
ATOM 678 C CA . ASN A 1 85 ? -11.758 11.240 -2.058 1.00 71.81 85 ASN A CA 1
ATOM 679 C C . ASN A 1 85 ? -13.196 11.288 -1.536 1.00 71.81 85 ASN A C 1
ATOM 681 O O . ASN A 1 85 ? -13.868 12.314 -1.633 1.00 71.81 85 ASN A O 1
ATOM 685 N N . THR A 1 86 ? -13.657 10.173 -0.982 1.00 75.50 86 THR A N 1
ATOM 686 C CA . THR A 1 86 ? -14.958 10.062 -0.332 1.00 75.50 86 THR A CA 1
ATOM 687 C C . THR A 1 86 ? -14.715 9.829 1.149 1.00 75.50 86 THR A C 1
ATOM 689 O O . THR A 1 86 ? -14.245 8.765 1.551 1.00 75.50 86 THR A O 1
ATOM 692 N N . ASN A 1 87 ? -15.045 10.827 1.965 1.00 75.69 87 ASN A N 1
ATOM 693 C CA . ASN A 1 87 ? -14.957 10.698 3.412 1.00 75.69 87 ASN A CA 1
ATOM 694 C C . ASN A 1 87 ? -16.142 9.877 3.918 1.00 75.69 87 ASN A C 1
ATOM 696 O O . ASN A 1 87 ? -17.293 10.290 3.786 1.00 75.69 87 ASN A O 1
ATOM 700 N N . TRP A 1 88 ? -15.849 8.720 4.508 1.00 73.88 88 TRP A N 1
ATOM 701 C CA . TRP A 1 88 ? -16.864 7.854 5.096 1.00 73.88 88 TRP A CA 1
ATOM 702 C C . TRP A 1 88 ? -16.955 8.075 6.608 1.00 73.88 88 TRP A C 1
ATOM 704 O O . TRP A 1 88 ? -16.058 7.682 7.363 1.00 73.88 88 TRP A O 1
ATOM 714 N N . GLY A 1 89 ? -18.051 8.687 7.060 1.00 76.69 89 GLY A N 1
ATOM 715 C CA . GLY A 1 89 ? -18.389 8.786 8.479 1.00 76.69 89 GLY A CA 1
ATOM 716 C C . GLY A 1 89 ? -18.799 7.417 9.009 1.00 76.69 89 GLY A C 1
ATOM 717 O O . GLY A 1 89 ? -19.966 7.063 8.940 1.00 76.69 89 GLY A O 1
ATOM 718 N N . SER A 1 90 ? -17.828 6.634 9.481 1.00 75.38 90 SER A N 1
ATOM 719 C CA . SER A 1 90 ? -18.081 5.261 9.937 1.00 75.38 90 SER A CA 1
ATOM 720 C C . SER A 1 90 ? -18.728 5.275 11.317 1.00 75.38 90 SER A C 1
ATOM 722 O O . SER A 1 90 ? -18.183 5.907 12.227 1.00 75.38 90 SER A O 1
ATOM 724 N N . ILE A 1 91 ? -19.828 4.547 11.491 1.00 79.06 91 ILE A N 1
ATOM 725 C CA . ILE A 1 91 ? -20.419 4.278 12.807 1.00 79.06 91 ILE A CA 1
ATOM 726 C C . ILE A 1 91 ? -20.087 2.861 13.279 1.00 79.06 91 ILE A C 1
ATOM 728 O O . ILE A 1 91 ? -19.616 2.017 12.515 1.00 79.06 91 ILE A O 1
ATOM 732 N N . SER A 1 92 ? -20.313 2.596 14.568 1.00 79.06 92 SER A N 1
ATOM 733 C CA . SER A 1 92 ? -20.211 1.233 15.091 1.00 79.06 92 SER A CA 1
ATOM 734 C C . SER A 1 92 ? -21.186 0.329 14.331 1.00 79.06 92 SER A C 1
ATOM 736 O O . SER A 1 92 ? -22.356 0.684 14.197 1.00 79.06 92 SER A O 1
ATOM 738 N N . SER A 1 93 ? -20.709 -0.833 13.879 1.00 85.31 93 SER A N 1
ATOM 739 C CA . SER A 1 93 ? -21.393 -1.813 13.004 1.00 85.31 93 SER A CA 1
ATOM 740 C C . SER A 1 93 ? -21.235 -1.619 11.492 1.00 85.31 93 SER A C 1
ATOM 742 O O . SER A 1 93 ? -21.623 -2.515 10.743 1.00 85.31 93 SER A O 1
ATOM 744 N N . ASP A 1 94 ? -20.619 -0.532 11.020 1.00 90.00 94 ASP A N 1
ATOM 745 C CA . ASP A 1 94 ? -20.306 -0.406 9.592 1.00 90.00 94 ASP A CA 1
ATOM 746 C C . ASP A 1 94 ? -19.200 -1.385 9.172 1.00 90.00 94 ASP A C 1
ATOM 748 O O . ASP A 1 94 ? -18.164 -1.508 9.832 1.00 90.00 94 ASP A O 1
ATOM 752 N N . ILE A 1 95 ? -19.382 -2.023 8.013 1.00 90.25 95 ILE A N 1
ATOM 753 C CA . ILE A 1 95 ? -18.369 -2.871 7.374 1.00 90.25 95 ILE A CA 1
ATOM 754 C C . ILE A 1 95 ? -17.937 -2.223 6.060 1.00 90.25 95 ILE A C 1
ATOM 756 O O . ILE A 1 95 ? -18.761 -1.917 5.200 1.00 90.25 95 ILE A O 1
ATOM 760 N N . GLN A 1 96 ? -16.627 -2.046 5.886 1.00 89.75 96 GLN A N 1
ATOM 761 C CA . GLN A 1 96 ? -16.045 -1.485 4.667 1.00 89.75 96 GLN A CA 1
ATOM 762 C C . GLN A 1 96 ? -15.283 -2.553 3.889 1.00 89.75 96 GLN A C 1
ATOM 764 O O . GLN A 1 96 ? -14.295 -3.107 4.373 1.00 89.75 96 GLN A O 1
ATOM 769 N N . TYR A 1 97 ? -15.709 -2.779 2.648 1.00 90.94 97 TYR A N 1
ATOM 770 C CA . TYR A 1 97 ? -14.981 -3.587 1.676 1.00 90.94 97 TYR A CA 1
ATOM 771 C C . TYR A 1 97 ? -14.214 -2.673 0.729 1.00 90.94 97 TYR A C 1
ATOM 773 O O . TYR A 1 97 ? -14.796 -1.833 0.046 1.00 90.94 97 TYR A O 1
ATOM 781 N N . ILE A 1 98 ? -12.894 -2.841 0.683 1.00 91.31 98 ILE A N 1
ATOM 782 C CA . ILE A 1 98 ? -12.008 -2.015 -0.138 1.00 91.31 98 ILE A CA 1
ATOM 783 C C . ILE A 1 98 ? -11.224 -2.929 -1.070 1.00 91.31 98 ILE A C 1
ATOM 785 O O . ILE A 1 98 ? -10.486 -3.807 -0.620 1.00 91.31 98 ILE A O 1
ATOM 789 N N . ASN A 1 99 ? -11.340 -2.697 -2.379 1.00 92.38 99 ASN A N 1
ATOM 790 C CA . ASN A 1 99 ? -10.451 -3.338 -3.339 1.00 92.38 99 ASN A CA 1
ATOM 791 C C . ASN A 1 99 ? -9.061 -2.688 -3.261 1.00 92.38 99 ASN A C 1
ATOM 793 O O . ASN A 1 99 ? -8.809 -1.637 -3.854 1.00 92.38 99 ASN A O 1
ATOM 797 N N . ASN A 1 100 ? -8.146 -3.344 -2.544 1.00 92.19 100 ASN A N 1
ATOM 798 C CA . ASN A 1 100 ? -6.782 -2.861 -2.326 1.00 92.19 100 ASN A CA 1
ATOM 799 C C . ASN A 1 100 ? -5.945 -2.739 -3.618 1.00 92.19 100 ASN A C 1
ATOM 801 O O . ASN A 1 100 ? -4.875 -2.145 -3.580 1.00 92.19 100 ASN A O 1
ATOM 805 N N . LEU A 1 101 ? -6.381 -3.299 -4.752 1.00 92.94 101 LEU A N 1
ATOM 806 C CA . LEU A 1 101 ? -5.658 -3.175 -6.024 1.00 92.94 101 LEU A CA 1
ATOM 807 C C . LEU A 1 101 ? -5.973 -1.877 -6.770 1.00 92.94 101 LEU A C 1
ATOM 809 O O . LEU A 1 101 ? -5.157 -1.443 -7.580 1.00 92.94 101 LEU A O 1
ATOM 813 N N . SER A 1 102 ? -7.133 -1.265 -6.527 1.00 90.06 102 SER A N 1
ATOM 814 C CA . SER A 1 102 ? -7.616 -0.126 -7.319 1.00 90.06 102 SER A CA 1
ATOM 815 C C . SER A 1 102 ? -7.982 1.102 -6.490 1.00 90.06 102 SER A C 1
ATOM 817 O O . SER A 1 102 ? -8.138 2.181 -7.057 1.00 90.06 102 SER A O 1
ATOM 819 N N . VAL A 1 103 ? -8.129 0.963 -5.169 1.00 88.94 103 VAL A N 1
ATOM 820 C CA . VAL A 1 103 ? -8.594 2.037 -4.285 1.00 88.94 103 VAL A CA 1
ATOM 821 C C . VAL A 1 103 ? -7.552 2.340 -3.214 1.00 88.94 103 VAL A C 1
ATOM 823 O O . VAL A 1 103 ? -7.185 1.481 -2.408 1.00 88.94 103 VAL A O 1
ATOM 826 N N . PHE A 1 104 ? -7.111 3.597 -3.169 1.00 87.38 104 PHE A N 1
ATOM 827 C CA . PHE A 1 104 ? -6.377 4.111 -2.019 1.00 87.38 104 PHE A CA 1
ATOM 828 C C . PHE A 1 104 ? -7.316 4.324 -0.843 1.00 87.38 104 PHE A C 1
ATOM 830 O O . PHE A 1 104 ? -8.433 4.805 -1.002 1.00 87.38 104 PHE A O 1
ATOM 837 N N . HIS A 1 105 ? -6.824 4.023 0.349 1.00 87.38 105 HIS A N 1
ATOM 838 C CA . HIS A 1 105 ? -7.529 4.286 1.589 1.00 87.38 105 HIS A CA 1
ATOM 839 C C . HIS A 1 105 ? -6.585 4.975 2.568 1.00 87.38 105 HIS A C 1
ATOM 841 O O . HIS A 1 105 ? -5.391 4.677 2.640 1.00 87.38 105 HIS A O 1
ATOM 847 N N . ALA A 1 106 ? -7.133 5.929 3.306 1.00 85.50 106 ALA A N 1
ATOM 848 C CA . ALA A 1 106 ? -6.430 6.709 4.304 1.00 85.50 106 ALA A CA 1
ATOM 849 C C . ALA A 1 106 ? -7.402 7.051 5.435 1.00 85.50 106 ALA A C 1
ATOM 851 O O . ALA A 1 106 ? -8.571 6.666 5.417 1.00 85.50 106 ALA A O 1
ATOM 852 N N . ARG A 1 107 ? -6.900 7.760 6.438 1.00 85.94 107 ARG A N 1
ATOM 853 C CA . ARG A 1 107 ? -7.696 8.256 7.551 1.00 85.94 107 ARG A CA 1
ATOM 854 C C . ARG A 1 107 ? -7.231 9.662 7.884 1.00 85.94 107 ARG A C 1
ATOM 856 O O . ARG A 1 107 ? -6.023 9.904 7.902 1.00 85.94 107 ARG A O 1
ATOM 863 N N . ASP A 1 108 ? -8.177 10.525 8.218 1.00 84.06 108 ASP A N 1
ATOM 864 C CA . ASP A 1 108 ? -7.884 11.837 8.777 1.00 84.06 108 ASP A CA 1
ATOM 865 C C . ASP A 1 108 ? -7.233 11.743 10.168 1.00 84.06 108 ASP A C 1
ATOM 867 O O . ASP A 1 108 ? -7.233 10.699 10.842 1.00 84.06 108 ASP A O 1
ATOM 871 N N . GLY A 1 109 ? -6.634 12.859 10.585 1.00 84.00 109 GLY A N 1
ATOM 872 C CA . GLY A 1 109 ? -6.183 13.042 11.959 1.00 84.00 109 GLY A CA 1
ATOM 873 C C . GLY A 1 109 ? -7.376 13.034 12.914 1.00 84.00 109 GLY A C 1
ATOM 874 O O . GLY A 1 109 ? -8.424 13.596 12.614 1.00 84.00 109 GLY A O 1
ATOM 875 N N . PHE A 1 110 ? -7.215 12.383 14.058 1.00 84.75 110 PHE A N 1
ATOM 876 C CA . PHE A 1 110 ? -8.218 12.312 15.117 1.00 84.75 110 PHE A CA 1
ATOM 877 C C . PHE A 1 110 ? -7.496 12.266 16.467 1.00 84.75 110 PHE A C 1
ATOM 879 O O . PHE A 1 110 ? -6.308 11.935 16.517 1.00 84.75 110 PHE A O 1
ATOM 886 N N . VAL A 1 111 ? -8.202 12.624 17.535 1.00 87.94 111 VAL A N 1
ATOM 887 C CA . VAL A 1 111 ? -7.692 12.621 18.909 1.00 87.94 111 VAL A CA 1
ATOM 888 C C . VAL A 1 111 ? -8.624 11.747 19.737 1.00 87.94 111 VAL A C 1
ATOM 890 O O . VAL A 1 111 ? -9.835 11.962 19.716 1.00 87.94 111 VAL A O 1
ATOM 893 N N . ASP A 1 112 ? -8.063 10.753 20.418 1.00 88.31 112 ASP A N 1
ATOM 894 C CA . ASP A 1 112 ? -8.811 9.904 21.344 1.00 88.31 112 ASP A CA 1
ATOM 895 C C . ASP A 1 112 ? -9.151 10.674 22.634 1.00 88.31 112 ASP A C 1
ATOM 897 O O . ASP A 1 112 ? -8.376 11.522 23.086 1.00 88.31 112 ASP A O 1
ATOM 901 N N . THR A 1 113 ? -10.289 10.350 23.251 1.00 90.94 113 THR A N 1
ATOM 902 C CA . THR A 1 113 ? -10.612 10.743 24.637 1.00 90.94 113 THR A CA 1
ATOM 903 C C . THR A 1 113 ? -10.735 9.489 25.506 1.00 90.94 113 THR A C 1
ATOM 905 O O . THR A 1 113 ? -10.925 8.400 24.954 1.00 90.94 113 THR A O 1
ATOM 908 N N . PRO A 1 114 ? -10.654 9.592 26.848 1.00 88.94 114 PRO A N 1
ATOM 909 C CA . PRO A 1 114 ? -10.805 8.425 27.722 1.00 88.94 114 PRO A CA 1
ATOM 910 C C . PRO A 1 114 ? -12.109 7.644 27.482 1.00 88.94 114 PRO A C 1
ATOM 912 O O . PRO A 1 114 ? -12.134 6.424 27.602 1.00 88.94 114 PRO A O 1
ATOM 915 N N . GLU A 1 115 ? -13.180 8.335 27.087 1.00 89.38 115 GLU A N 1
ATOM 916 C CA . GLU A 1 115 ? -14.510 7.768 26.840 1.00 89.38 115 GLU A CA 1
ATOM 917 C C . GLU A 1 115 ? -14.724 7.342 25.379 1.00 89.38 115 GLU A C 1
ATOM 919 O O . GLU A 1 115 ? -15.670 6.613 25.079 1.00 89.38 115 GLU A O 1
ATOM 924 N N . LYS A 1 116 ? -13.893 7.829 24.448 1.00 83.88 116 LYS A N 1
ATOM 925 C CA . LYS A 1 116 ? -14.042 7.603 23.006 1.00 83.88 116 LYS A CA 1
ATOM 926 C C . LYS A 1 116 ? -12.701 7.268 22.375 1.00 83.88 116 LYS A C 1
ATOM 928 O O . LYS A 1 116 ? -11.957 8.151 21.950 1.00 83.88 116 LYS A O 1
ATOM 933 N N . THR A 1 117 ? -12.460 5.970 22.241 1.00 85.50 117 THR A N 1
ATOM 934 C CA . THR A 1 117 ? -11.347 5.416 21.471 1.00 85.50 117 THR A CA 1
ATOM 935 C C . THR A 1 117 ? -11.868 4.711 20.221 1.00 85.50 117 THR A C 1
ATOM 937 O O . THR A 1 117 ? -12.930 4.081 20.224 1.00 85.50 117 THR A O 1
ATOM 940 N N . ARG A 1 118 ? -11.139 4.827 19.105 1.00 84.25 118 ARG A N 1
ATOM 941 C CA . ARG A 1 118 ? -11.512 4.139 17.858 1.00 84.25 118 ARG A CA 1
ATOM 942 C C . ARG A 1 118 ? -10.949 2.717 17.835 1.00 84.25 118 ARG A C 1
ATOM 944 O O . ARG A 1 118 ? -9.759 2.532 17.591 1.00 84.25 118 ARG A O 1
ATOM 951 N N . HIS A 1 119 ? -11.819 1.717 17.960 1.00 83.12 119 HIS A N 1
ATOM 952 C CA . HIS A 1 119 ? -11.464 0.305 17.791 1.00 83.12 119 HIS A CA 1
ATOM 953 C C . HIS A 1 119 ? -11.969 -0.228 16.440 1.00 83.12 119 HIS A C 1
ATOM 955 O O . HIS A 1 119 ? -13.153 -0.115 16.132 1.00 83.12 119 HIS A O 1
ATOM 961 N N . LEU A 1 120 ? -11.079 -0.792 15.614 1.00 84.56 120 LEU A N 1
ATOM 962 C CA . LEU A 1 120 ? -11.426 -1.381 14.315 1.00 84.56 120 LEU A CA 1
ATOM 963 C C . LEU A 1 120 ? -10.775 -2.748 14.137 1.00 84.56 120 LEU A C 1
ATOM 965 O O . LEU A 1 120 ? -9.569 -2.898 14.338 1.00 84.56 120 LEU A O 1
ATOM 969 N N . LEU A 1 121 ? -11.551 -3.697 13.617 1.00 84.56 121 LEU A N 1
ATOM 970 C CA . LEU A 1 121 ? -11.031 -4.954 13.095 1.00 84.56 121 LEU A CA 1
ATOM 971 C C . LEU A 1 121 ? -10.745 -4.807 11.598 1.00 84.56 121 LEU A C 1
ATOM 973 O O . LEU A 1 121 ? -11.564 -4.285 10.843 1.00 84.56 121 LEU A O 1
ATOM 977 N N . ARG A 1 122 ? -9.567 -5.264 11.157 1.00 86.88 122 ARG A N 1
ATOM 978 C CA . ARG A 1 122 ? -9.169 -5.247 9.743 1.00 86.88 122 ARG A CA 1
ATOM 979 C C . ARG A 1 122 ? -8.778 -6.640 9.282 1.00 86.88 122 ARG A C 1
ATOM 981 O O . ARG A 1 122 ? -7.804 -7.202 9.780 1.00 86.88 122 ARG A O 1
ATOM 988 N N . LEU A 1 123 ? -9.482 -7.125 8.266 1.00 87.56 123 LEU A N 1
ATOM 989 C CA . LEU A 1 123 ? -9.218 -8.401 7.612 1.00 87.56 123 LEU A CA 1
ATOM 990 C C . LEU A 1 123 ? -8.617 -8.166 6.223 1.00 87.56 123 LEU A C 1
ATOM 992 O O . LEU A 1 123 ? -9.008 -7.240 5.515 1.00 87.56 123 LEU A O 1
ATOM 996 N N . TRP A 1 124 ? -7.665 -9.014 5.840 1.00 88.38 124 TRP A N 1
ATOM 997 C CA . TRP A 1 124 ? -7.196 -9.124 4.461 1.00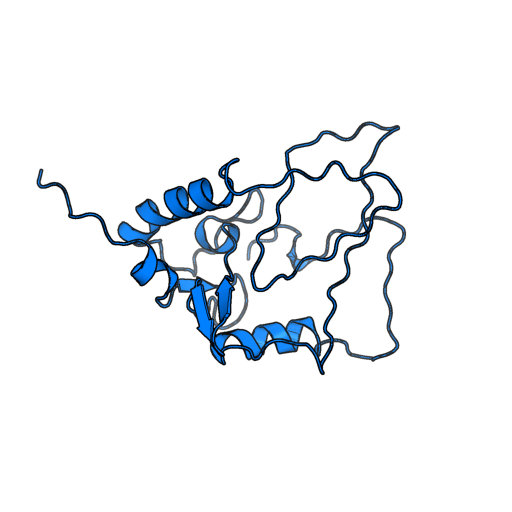 88.38 124 TRP A CA 1
ATOM 998 C C . TRP A 1 124 ? -7.898 -10.327 3.851 1.00 88.38 124 TRP A C 1
ATOM 1000 O O . TRP A 1 124 ? -7.675 -11.450 4.292 1.00 88.38 124 TRP A O 1
ATOM 1010 N N . LEU A 1 125 ? -8.774 -10.084 2.881 1.00 90.00 125 LEU A N 1
ATOM 1011 C CA . LEU A 1 125 ? -9.616 -11.116 2.286 1.00 90.00 125 LEU A CA 1
ATOM 1012 C C . LEU A 1 125 ? -9.175 -11.385 0.850 1.00 90.00 125 LEU A C 1
ATOM 1014 O O . LEU A 1 125 ? -8.856 -10.459 0.101 1.00 90.00 125 LEU A O 1
ATOM 1018 N N . ARG A 1 126 ? -9.197 -12.658 0.461 1.00 89.50 126 ARG A N 1
ATOM 1019 C CA . ARG A 1 126 ? -8.946 -13.108 -0.905 1.00 89.50 126 ARG A CA 1
ATOM 1020 C C . ARG A 1 126 ? -9.945 -14.202 -1.251 1.00 89.50 126 ARG A C 1
ATOM 1022 O O . ARG A 1 126 ? -10.109 -15.149 -0.495 1.00 89.50 126 ARG A O 1
ATOM 1029 N N . ASN A 1 127 ? -10.599 -14.050 -2.393 1.00 90.88 127 ASN A N 1
ATOM 1030 C CA . ASN A 1 127 ? -11.441 -15.075 -2.995 1.00 90.88 127 ASN A CA 1
ATOM 1031 C C . ASN A 1 127 ? -10.701 -15.577 -4.241 1.00 90.88 127 ASN A C 1
ATOM 1033 O O . ASN A 1 127 ? -10.411 -14.764 -5.113 1.00 90.88 127 ASN A O 1
ATOM 1037 N N . GLU A 1 128 ? -10.353 -16.863 -4.310 1.00 89.81 128 GLU A N 1
ATOM 1038 C CA . GLU A 1 128 ? -9.544 -17.399 -5.418 1.00 89.81 128 GLU A CA 1
ATOM 1039 C C . GLU A 1 128 ? -10.283 -17.416 -6.764 1.00 89.81 128 GLU A C 1
ATOM 1041 O O . GLU A 1 128 ? -9.640 -17.319 -7.805 1.00 89.81 128 GLU A O 1
ATOM 1046 N N . GLU A 1 129 ? -11.616 -17.465 -6.760 1.00 93.19 129 GLU A N 1
ATOM 1047 C CA . GLU A 1 129 ? -12.439 -17.442 -7.977 1.00 93.19 129 GLU A CA 1
ATOM 1048 C C . GLU A 1 129 ? -12.570 -16.023 -8.553 1.00 93.19 129 GLU A C 1
ATOM 1050 O O . GLU A 1 129 ? -12.565 -15.830 -9.767 1.00 93.19 129 GLU A O 1
ATOM 1055 N N . LEU A 1 130 ? -12.673 -15.015 -7.680 1.00 91.69 130 LEU A N 1
ATOM 1056 C CA . LEU A 1 130 ? -12.899 -13.612 -8.053 1.00 91.69 130 LEU A CA 1
ATOM 1057 C C . LEU A 1 130 ? -11.623 -12.757 -8.041 1.00 91.69 130 LEU A C 1
ATOM 1059 O O . LEU A 1 130 ? -11.651 -11.591 -8.453 1.00 91.69 130 LEU A O 1
ATOM 1063 N N . ALA A 1 131 ? -10.509 -13.287 -7.532 1.00 92.62 131 ALA A N 1
ATOM 1064 C CA . ALA A 1 131 ? -9.257 -12.553 -7.446 1.00 92.62 131 ALA A CA 1
ATOM 1065 C C . ALA A 1 131 ? -8.783 -12.119 -8.835 1.00 92.62 131 ALA A C 1
ATOM 1067 O O . ALA A 1 131 ? -8.723 -12.898 -9.783 1.00 92.62 131 ALA A O 1
ATOM 1068 N N . TRP A 1 132 ? -8.372 -10.856 -8.941 1.00 94.06 132 TRP A N 1
ATOM 1069 C CA . TRP A 1 132 ? -7.742 -10.372 -10.162 1.00 94.06 132 TRP A CA 1
ATOM 1070 C C . TRP A 1 132 ? -6.421 -11.102 -10.389 1.00 94.06 132 TRP A C 1
ATOM 1072 O O . TRP A 1 132 ? -5.668 -11.356 -9.440 1.00 94.06 132 TRP A O 1
ATOM 1082 N N . LYS A 1 133 ? -6.112 -11.368 -11.661 1.00 93.81 133 LYS A N 1
ATOM 1083 C CA . LYS A 1 133 ? -4.774 -11.798 -12.062 1.00 93.81 133 LYS A CA 1
ATOM 1084 C C . LYS A 1 133 ? -3.769 -10.721 -11.669 1.00 93.81 133 LYS A C 1
ATOM 1086 O O . LYS A 1 133 ? -4.026 -9.523 -11.822 1.00 93.81 133 LYS A O 1
ATOM 1091 N N . LEU A 1 134 ? -2.642 -11.150 -11.116 1.00 93.50 134 LEU A N 1
ATOM 1092 C CA . LEU A 1 134 ? -1.619 -10.248 -10.612 1.00 93.50 134 LEU A CA 1
ATOM 1093 C C . LEU A 1 134 ? -0.455 -10.170 -11.603 1.00 93.50 134 LEU A C 1
ATOM 1095 O O . LEU A 1 134 ? -0.032 -11.199 -12.122 1.00 93.50 134 LEU A O 1
ATOM 1099 N N . PRO A 1 135 ? 0.127 -8.978 -11.811 1.00 94.38 135 PRO A N 1
ATOM 1100 C CA . PRO A 1 135 ? 1.444 -8.863 -12.414 1.00 94.38 135 PRO A CA 1
ATOM 1101 C C . PRO A 1 135 ? 2.467 -9.694 -11.631 1.00 94.38 135 PRO A C 1
ATOM 1103 O O . PRO A 1 135 ? 2.494 -9.630 -10.400 1.00 94.38 135 PRO A O 1
ATOM 1106 N N . GLU A 1 136 ? 3.372 -10.372 -12.337 1.00 92.88 136 GLU A N 1
ATOM 1107 C CA . GLU A 1 136 ? 4.415 -11.240 -11.763 1.00 92.88 136 GLU A CA 1
ATOM 1108 C C . GLU A 1 136 ? 5.192 -10.558 -10.620 1.00 92.88 136 GLU A C 1
ATOM 1110 O O . GLU A 1 136 ? 5.407 -11.124 -9.549 1.00 92.88 136 GLU A O 1
ATOM 1115 N N . LYS A 1 137 ? 5.519 -9.268 -10.787 1.00 91.25 137 LYS A N 1
ATOM 1116 C CA . LYS A 1 137 ? 6.234 -8.458 -9.782 1.00 91.25 137 LYS A CA 1
ATOM 1117 C C . LYS A 1 137 ? 5.494 -8.305 -8.442 1.00 91.25 137 LYS A C 1
ATOM 1119 O O . LYS A 1 137 ? 6.105 -7.874 -7.463 1.00 91.25 137 LYS A O 1
ATOM 1124 N N . LEU A 1 138 ? 4.191 -8.588 -8.380 1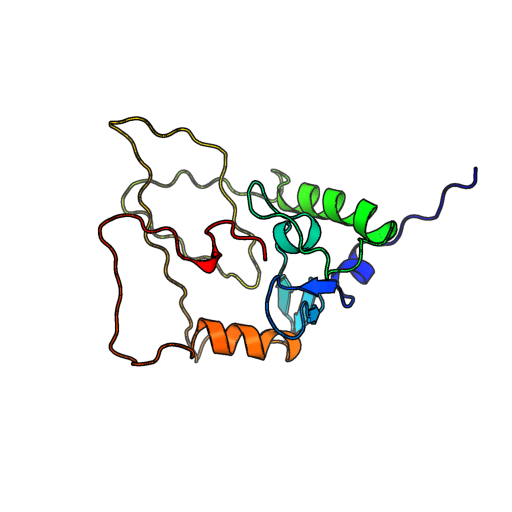.00 91.12 138 LEU A N 1
ATOM 1125 C CA . LEU A 1 138 ? 3.395 -8.538 -7.151 1.00 91.12 138 LEU A CA 1
ATOM 1126 C C . LEU A 1 138 ? 3.257 -9.903 -6.467 1.00 91.12 138 LEU A C 1
ATOM 1128 O O . LEU A 1 138 ? 2.984 -9.936 -5.264 1.00 91.12 138 LEU A O 1
ATOM 1132 N N . GLU A 1 139 ? 3.494 -11.010 -7.175 1.00 90.44 139 GLU A N 1
ATOM 1133 C CA . GLU A 1 139 ? 3.272 -12.358 -6.643 1.00 90.44 139 GLU A CA 1
ATOM 1134 C C . GLU A 1 139 ? 3.991 -12.651 -5.322 1.00 90.44 139 GLU A C 1
ATOM 1136 O O . GLU A 1 139 ? 3.330 -13.154 -4.411 1.00 90.44 139 GLU A O 1
ATOM 1141 N N . PRO A 1 140 ? 5.291 -12.332 -5.133 1.00 88.44 140 PRO A N 1
ATOM 1142 C CA . PRO A 1 140 ? 5.996 -12.723 -3.909 1.00 88.44 140 PRO A CA 1
ATOM 1143 C C . PRO A 1 140 ? 5.381 -12.109 -2.647 1.00 88.44 140 PRO A C 1
ATOM 1145 O O . PRO A 1 140 ? 5.384 -12.701 -1.569 1.00 88.44 140 PRO A O 1
ATOM 1148 N N . ILE A 1 141 ? 4.833 -10.902 -2.778 1.00 85.88 141 ILE A N 1
ATOM 1149 C CA . ILE A 1 141 ? 4.232 -10.166 -1.666 1.00 85.88 141 ILE A CA 1
ATOM 1150 C C . ILE A 1 141 ? 2.843 -10.705 -1.376 1.00 85.88 141 ILE A C 1
ATOM 1152 O O . ILE A 1 141 ? 2.498 -10.868 -0.213 1.00 85.88 141 ILE A O 1
ATOM 1156 N N . TRP A 1 142 ? 2.067 -11.018 -2.414 1.00 89.38 142 TRP A N 1
ATOM 1157 C CA . TRP A 1 142 ? 0.759 -11.642 -2.244 1.00 89.38 142 TRP A CA 1
ATOM 1158 C C . TRP A 1 142 ? 0.869 -13.029 -1.634 1.00 89.38 142 TRP A C 1
ATOM 1160 O O . TRP A 1 142 ? 0.119 -13.338 -0.712 1.00 89.38 142 TRP A O 1
ATOM 1170 N N . LYS A 1 143 ? 1.859 -13.816 -2.070 1.00 89.06 143 LYS A N 1
ATOM 1171 C CA . LYS A 1 143 ? 2.151 -15.118 -1.475 1.00 89.06 143 LYS A CA 1
ATOM 1172 C C . LYS A 1 143 ? 2.473 -14.989 0.010 1.00 89.06 143 LYS A C 1
ATOM 1174 O O . LYS A 1 143 ? 1.921 -15.721 0.821 1.00 89.06 143 LYS A O 1
ATOM 1179 N N . ARG A 1 144 ? 3.269 -13.985 0.392 1.00 85.19 144 ARG A N 1
ATOM 1180 C CA . ARG A 1 144 ? 3.508 -13.683 1.809 1.00 85.19 144 ARG A CA 1
ATOM 1181 C C . ARG A 1 144 ? 2.253 -13.204 2.544 1.00 85.19 144 ARG A C 1
ATOM 1183 O O . ARG A 1 144 ? 2.119 -13.485 3.719 1.00 85.19 144 ARG A O 1
ATOM 1190 N N . LEU A 1 145 ? 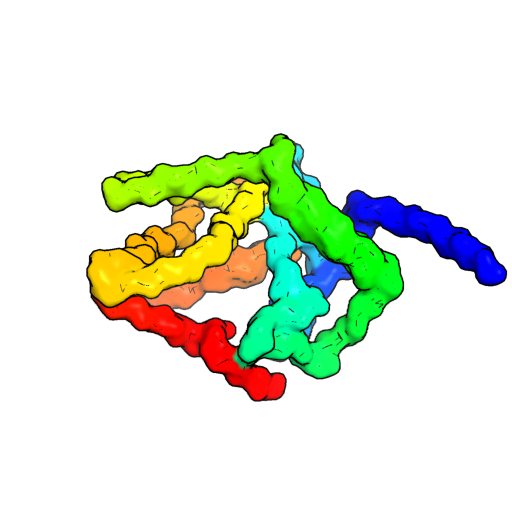1.369 -12.438 1.912 1.00 85.75 145 LEU A N 1
ATOM 1191 C CA . LEU A 1 145 ? 0.186 -11.901 2.591 1.00 85.75 145 LEU A CA 1
ATOM 1192 C C . LEU A 1 145 ? -0.877 -12.970 2.858 1.00 85.75 145 LEU A C 1
ATOM 1194 O O . LEU A 1 145 ? -1.480 -12.946 3.926 1.00 85.75 145 LEU A O 1
ATOM 1198 N N . TYR A 1 146 ? -1.102 -13.875 1.903 1.00 86.88 146 TYR A N 1
ATOM 1199 C CA . TYR A 1 146 ? -2.220 -14.823 1.946 1.00 86.88 146 TYR A CA 1
ATOM 1200 C C . TYR A 1 146 ? -1.810 -16.272 2.221 1.00 86.88 146 TYR A C 1
ATOM 1202 O O . TYR A 1 146 ? -2.644 -17.044 2.676 1.00 86.88 146 TYR A O 1
ATOM 1210 N N . TYR A 1 147 ? -0.545 -16.644 1.999 1.00 85.25 147 TYR A N 1
ATOM 1211 C CA . TYR A 1 147 ? -0.076 -18.031 2.135 1.00 85.25 147 TYR A CA 1
ATOM 1212 C C . TYR A 1 147 ? 1.123 -18.181 3.083 1.00 85.25 147 TYR A C 1
ATOM 1214 O O . TYR A 1 147 ? 1.839 -19.174 3.012 1.00 85.25 147 TYR A O 1
ATOM 1222 N N . SER A 1 148 ? 1.382 -17.205 3.965 1.00 78.38 148 SER A N 1
ATOM 1223 C CA . SER A 1 148 ? 2.427 -17.335 4.997 1.00 78.38 148 SER A CA 1
ATOM 1224 C C . SER A 1 148 ? 1.915 -17.845 6.344 1.00 78.38 148 SER A C 1
ATOM 1226 O O . SER A 1 148 ? 2.688 -17.861 7.300 1.00 78.38 148 SER A O 1
ATOM 1228 N N . ALA A 1 149 ? 0.622 -18.145 6.472 1.00 72.12 149 ALA A N 1
ATOM 1229 C CA . ALA A 1 149 ? 0.076 -18.697 7.705 1.00 72.12 149 ALA A CA 1
ATOM 1230 C C . ALA A 1 149 ? 0.569 -20.142 7.872 1.00 72.12 149 ALA A C 1
ATOM 1232 O O . ALA A 1 149 ? 0.459 -20.945 6.949 1.00 72.12 149 ALA A O 1
ATOM 1233 N N . THR A 1 150 ? 1.136 -20.452 9.039 1.00 65.38 150 THR A N 1
ATOM 1234 C CA . THR A 1 150 ? 1.739 -21.761 9.334 1.00 65.38 150 THR A CA 1
ATOM 1235 C C . THR A 1 150 ? 0.685 -22.858 9.519 1.00 65.38 150 THR A C 1
ATOM 1237 O O . THR A 1 150 ? 0.979 -24.028 9.296 1.00 65.38 150 THR A O 1
ATOM 1240 N N . SER A 1 151 ? -0.544 -22.486 9.892 1.00 71.88 151 SER A N 1
ATOM 1241 C CA . SER A 1 151 ? -1.688 -23.388 10.031 1.00 71.88 151 SER A CA 1
ATOM 1242 C C . SER A 1 151 ? -2.971 -22.714 9.518 1.00 71.88 151 SER A C 1
ATOM 1244 O O . SER A 1 151 ? -3.217 -21.564 9.890 1.00 71.88 151 SER A O 1
ATOM 1246 N N . PRO A 1 152 ? -3.797 -23.393 8.696 1.00 69.12 152 PRO A N 1
ATOM 1247 C CA . PRO A 1 152 ? -5.084 -22.872 8.222 1.00 69.12 152 PRO A CA 1
ATOM 1248 C C . PRO A 1 152 ? -6.081 -22.530 9.339 1.00 69.12 152 PRO A C 1
ATOM 1250 O O . PRO A 1 152 ? -6.911 -21.647 9.149 1.00 69.12 152 PRO A O 1
ATOM 1253 N N . ASP A 1 153 ? -5.976 -23.196 10.492 1.00 72.50 153 ASP A N 1
ATOM 1254 C CA . ASP A 1 153 ? -6.929 -23.066 11.604 1.00 72.50 153 ASP A CA 1
ATOM 1255 C C . ASP A 1 153 ? -6.462 -22.083 12.692 1.00 72.50 153 ASP A C 1
ATOM 1257 O O . ASP A 1 153 ? -7.179 -21.809 13.658 1.00 72.50 153 ASP A O 1
ATOM 1261 N N . GLU A 1 154 ? -5.245 -21.542 12.569 1.00 75.81 154 GLU A N 1
ATOM 1262 C CA . GLU A 1 154 ? -4.715 -20.592 13.542 1.00 75.81 154 GLU A CA 1
ATOM 1263 C C . GLU A 1 154 ? -5.284 -19.194 13.285 1.00 75.81 154 GLU A C 1
ATOM 1265 O O . GLU A 1 154 ? -4.824 -18.432 12.430 1.00 75.81 154 GLU A O 1
ATOM 1270 N N . HIS A 1 155 ? -6.290 -18.831 14.074 1.00 75.06 155 HIS A N 1
ATOM 1271 C CA . HIS A 1 155 ? -6.865 -17.495 14.069 1.00 75.06 155 HIS A CA 1
ATOM 1272 C C . HIS A 1 155 ? -6.407 -16.690 15.281 1.00 75.06 155 HIS A C 1
ATOM 1274 O O . HIS A 1 155 ? -6.507 -17.135 16.424 1.00 75.06 155 HIS A O 1
ATOM 1280 N N . ARG A 1 156 ? -5.958 -15.455 15.041 1.00 76.50 156 ARG A N 1
ATOM 1281 C CA . ARG A 1 156 ? -5.529 -14.541 16.102 1.00 76.50 156 ARG A CA 1
ATOM 1282 C C . ARG A 1 156 ? -6.314 -13.235 16.061 1.00 76.50 156 ARG A C 1
ATOM 1284 O O . ARG A 1 156 ? -6.074 -12.389 15.200 1.00 76.50 156 ARG A O 1
ATOM 1291 N N . PHE A 1 157 ? -7.186 -13.058 17.050 1.00 79.44 157 PHE A N 1
ATOM 1292 C CA . PHE A 1 157 ? -7.981 -11.849 17.268 1.00 79.44 157 PHE A CA 1
ATOM 1293 C C . PHE A 1 157 ? -7.639 -11.264 18.644 1.00 79.44 157 PHE A C 1
ATOM 1295 O O . PHE A 1 157 ? -8.252 -11.649 19.638 1.00 79.44 157 PHE A O 1
ATOM 1302 N N . PRO A 1 158 ? -6.612 -10.402 18.743 1.00 74.62 158 PRO A N 1
ATOM 1303 C CA . PRO A 1 158 ? -6.247 -9.820 20.025 1.00 74.62 158 PRO A CA 1
ATOM 1304 C C . PRO A 1 158 ? -7.364 -8.877 20.489 1.00 74.62 158 PRO A C 1
ATOM 1306 O O . PRO A 1 158 ? -7.806 -8.019 19.725 1.00 74.62 158 PRO A O 1
ATOM 1309 N N . VAL A 1 159 ? -7.828 -9.067 21.726 1.00 78.62 159 VAL A N 1
ATOM 1310 C CA . VAL A 1 159 ? -8.851 -8.211 22.353 1.00 78.62 159 VAL A CA 1
ATOM 1311 C C . VAL A 1 159 ? -8.289 -6.808 22.579 1.00 78.62 159 VAL A C 1
ATOM 1313 O O . VAL A 1 159 ? -8.931 -5.812 22.254 1.00 78.62 159 VAL A O 1
ATOM 1316 N N . GLU A 1 160 ? -7.048 -6.741 23.057 1.00 81.19 160 GLU A N 1
ATOM 1317 C CA . GLU A 1 160 ? -6.321 -5.492 23.247 1.00 81.19 160 GLU A CA 1
ATOM 1318 C C . GLU A 1 160 ? -5.517 -5.112 21.993 1.00 81.19 160 GLU A C 1
ATOM 1320 O O . GLU A 1 160 ? -4.965 -5.984 21.312 1.00 81.19 160 GLU A O 1
ATOM 1325 N N . PRO A 1 161 ? -5.408 -3.814 21.661 1.00 74.44 161 PRO A N 1
ATOM 1326 C CA . PRO A 1 161 ? -4.661 -3.372 20.495 1.00 74.44 161 PRO A CA 1
ATOM 1327 C C . PRO A 1 161 ? -3.163 -3.661 20.654 1.00 74.44 161 PRO A C 1
ATOM 1329 O O . PRO A 1 161 ? -2.484 -3.126 21.527 1.00 74.44 161 PRO A O 1
ATOM 1332 N N . GLU A 1 162 ? -2.613 -4.453 19.735 1.00 74.94 162 GLU A N 1
ATOM 1333 C CA . GLU A 1 162 ? -1.185 -4.756 19.699 1.00 74.94 162 GLU A CA 1
ATOM 1334 C C . GLU A 1 162 ? -0.467 -4.063 18.536 1.00 74.94 162 GLU A C 1
ATOM 1336 O O . GLU A 1 162 ? -0.843 -4.180 17.363 1.00 74.94 162 GLU A O 1
ATOM 1341 N N . ILE A 1 163 ? 0.664 -3.418 18.827 1.00 68.06 163 ILE A N 1
ATOM 1342 C CA . ILE A 1 163 ? 1.568 -2.927 17.784 1.00 68.06 163 ILE A CA 1
ATOM 1343 C C . ILE A 1 163 ? 2.430 -4.095 17.291 1.00 68.06 163 ILE A C 1
ATOM 1345 O O . ILE A 1 163 ? 3.367 -4.527 17.969 1.00 68.06 163 ILE A O 1
ATOM 1349 N N . ARG A 1 164 ? 2.150 -4.587 16.076 1.00 63.06 164 ARG A N 1
ATOM 1350 C CA . ARG A 1 164 ? 2.982 -5.614 15.419 1.00 63.06 164 ARG A CA 1
ATOM 1351 C C . ARG A 1 164 ? 4.443 -5.152 15.324 1.00 63.06 164 ARG A C 1
ATOM 1353 O O . ARG A 1 164 ? 4.707 -4.015 14.940 1.00 63.06 164 ARG A O 1
ATOM 1360 N N . ALA A 1 165 ? 5.390 -6.054 15.603 1.00 54.09 165 ALA A N 1
ATOM 1361 C CA . ALA A 1 165 ? 6.830 -5.764 15.671 1.00 54.09 165 ALA A CA 1
ATOM 1362 C C . ALA A 1 165 ? 7.392 -5.015 14.442 1.00 54.09 165 ALA A C 1
ATOM 1364 O O . ALA A 1 165 ? 8.155 -4.069 14.601 1.00 54.09 165 ALA A O 1
ATOM 1365 N N . ALA A 1 166 ? 6.941 -5.346 13.225 1.00 49.88 166 ALA A N 1
ATOM 1366 C CA . ALA A 1 166 ? 7.348 -4.673 11.979 1.00 49.88 166 ALA A CA 1
ATOM 1367 C C . ALA A 1 166 ? 6.919 -3.186 11.871 1.00 49.88 166 ALA A C 1
ATOM 1369 O O . ALA A 1 166 ? 7.359 -2.460 10.975 1.00 49.88 166 ALA A O 1
ATOM 1370 N N . SER A 1 167 ? 6.054 -2.727 12.776 1.00 49.78 167 SER A N 1
ATOM 1371 C CA . SER A 1 167 ? 5.607 -1.337 12.900 1.00 49.78 167 SER A CA 1
ATOM 1372 C C . SER A 1 167 ? 6.245 -0.609 14.090 1.00 49.78 167 SER A C 1
ATOM 1374 O O . SER A 1 167 ? 5.981 0.576 14.256 1.00 49.78 167 SER A O 1
ATOM 1376 N N . LYS A 1 168 ? 7.087 -1.276 14.899 1.00 47.47 168 LYS A N 1
ATOM 1377 C CA . LYS A 1 168 ? 7.644 -0.736 16.156 1.00 47.47 168 LYS A CA 1
ATOM 1378 C C . LYS A 1 168 ? 8.815 0.243 16.002 1.00 47.47 168 LYS A C 1
ATOM 1380 O O . LYS A 1 168 ? 9.436 0.588 16.996 1.00 47.47 168 LYS A O 1
ATOM 1385 N N . GLY A 1 169 ? 9.135 0.723 14.805 1.00 39.31 169 GLY A N 1
ATOM 1386 C CA . GLY A 1 169 ? 10.102 1.824 14.702 1.00 39.31 169 GLY A CA 1
ATOM 1387 C C . GLY A 1 169 ? 11.577 1.443 14.758 1.00 39.31 169 GLY A C 1
ATOM 1388 O O . GLY A 1 169 ? 12.402 2.310 14.508 1.00 39.31 169 GLY A O 1
ATOM 1389 N N . TYR A 1 170 ? 11.941 0.192 15.058 1.00 33.53 170 TYR A N 1
ATOM 1390 C CA . TYR A 1 170 ? 13.354 -0.169 15.183 1.00 33.53 170 TYR A CA 1
ATOM 1391 C C . TYR A 1 170 ? 14.038 -0.117 13.814 1.00 33.53 170 TYR A C 1
ATOM 1393 O O . TYR A 1 170 ? 13.927 -1.034 13.000 1.00 33.53 170 TYR A O 1
ATOM 1401 N N . ALA A 1 171 ? 14.703 1.005 13.553 1.00 30.84 171 ALA A N 1
ATOM 1402 C CA . ALA A 1 171 ? 15.730 1.105 12.542 1.00 30.84 171 ALA A CA 1
ATOM 1403 C C . ALA A 1 171 ? 16.904 0.237 13.007 1.00 30.84 171 ALA A C 1
ATOM 1405 O O . ALA A 1 171 ? 17.475 0.490 14.066 1.00 30.84 171 ALA A O 1
ATOM 1406 N N . THR A 1 172 ? 17.208 -0.808 12.246 1.00 32.00 172 THR A N 1
ATOM 1407 C CA . THR A 1 172 ? 18.580 -1.314 12.149 1.00 32.00 172 THR A CA 1
ATOM 1408 C C . THR A 1 172 ? 19.300 -0.499 11.094 1.00 32.00 172 THR A C 1
ATOM 1410 O O . THR A 1 172 ? 18.695 -0.356 10.000 1.00 32.00 172 THR A O 1
#

Radius of gyration: 18.62 Å; chains: 1; bounding box: 42×52×46 Å

Foldseek 3Di:
DDDDDQDDLVVVQQFWDWDDADDVVRTGTGHQWDQDPNDIFGHDDCCRQANDDLAGHAPSDDHDDPNRVVRVVVVVCVLPPPVNDDDDPDDPPDDDDDDNGHHDDDDDDDDADPVGDDDDDDDDDDDPVPDDDDDPVCVVVVCCVPVVDPDPPDDDDDPDDDDPPVRPSDDD

Sequence (172 aa):
MGTRPFTPLLPLISSSNIYRFSGDPPYTLRPLLFHHDSKIIIQYARRSFTGFLGLPRSTSIPPLSEDQAEAWPKFSILSISSRRNTNWGSISSDIQYINNLSVFHARDGFVDTPEKTRHLLRLWLRNEELAWKLPEKLEPIWKRLYYSATSPDEHRFPVEPEIRAASKGYAT